Protein AF-A0A0D0DJK7-F1 (afdb_monomer_lite)

InterPro domains:
  IPR012132 Glucose-methanol-choline oxidoreductase [PTHR11552] (13-54)
  IPR036188 FAD/NAD(P)-binding domain superfamily [G3DSA:3.50.50.60] (17-58)
  IPR036188 FAD/NAD(P)-binding domain superfamily [SSF51905] (11-57)

Sequence (58 aa):
MGAGCSRHAYVTDPSNVTDNLYDYIIVGGGTAGCVLASRLSEDPNVSVLLVEAGGRSV

Radius of gyration: 11.83 Å; chains: 1; bounding box: 31×27×23 Å

Secondary structure (DSSP, 8-state):
------SS----SGGGTTT---SEEEE--SHHHHHHHHHHTTSTT--EEEE-S-----

Structure (mmCIF, N/CA/C/O backbone):
data_AF-A0A0D0DJK7-F1
#
_entry.id   AF-A0A0D0DJK7-F1
#
loop_
_atom_site.group_PDB
_atom_site.id
_atom_site.type_symbol
_atom_site.label_atom_id
_atom_site.label_alt_id
_atom_site.label_comp_id
_atom_site.label_asym_id
_atom_site.label_entity_id
_atom_site.label_seq_id
_atom_site.pdbx_PDB_ins_code
_atom_site.Cartn_x
_atom_site.Cartn_y
_atom_site.Cartn_z
_atom_site.occupancy
_atom_site.B_iso_or_equiv
_atom_site.auth_seq_id
_atom_site.auth_comp_id
_atom_site.auth_asym_id
_atom_site.auth_atom_id
_atom_site.pdbx_PDB_model_num
ATOM 1 N N . MET A 1 1 ? -11.566 -14.730 14.438 1.00 43.72 1 MET A N 1
ATOM 2 C CA . MET A 1 1 ? -10.305 -15.408 14.069 1.00 43.72 1 MET A CA 1
ATOM 3 C C . MET A 1 1 ? -9.925 -14.921 12.682 1.00 43.72 1 MET A C 1
ATOM 5 O O . MET A 1 1 ? -10.754 -15.069 11.799 1.00 43.72 1 MET A O 1
ATOM 9 N N . GLY A 1 2 ? -8.751 -14.308 12.510 1.00 43.03 2 GLY A N 1
ATOM 10 C CA . GLY A 1 2 ? -8.269 -13.847 11.202 1.00 43.03 2 GLY A CA 1
ATOM 11 C C . GLY A 1 2 ? -7.255 -12.709 11.314 1.00 43.03 2 GLY A C 1
ATOM 12 O O . GLY A 1 2 ? -7.642 -11.554 11.296 1.00 43.03 2 GLY A O 1
ATOM 13 N N . ALA A 1 3 ? -5.997 -13.091 11.546 1.00 47.19 3 ALA A N 1
ATOM 14 C CA . ALA A 1 3 ? -4.726 -12.364 11.437 1.00 47.19 3 ALA A CA 1
ATOM 15 C C . ALA A 1 3 ? -4.723 -10.819 11.478 1.00 47.19 3 ALA A C 1
ATOM 17 O O . ALA A 1 3 ? -4.934 -10.139 10.479 1.00 47.19 3 ALA A O 1
ATOM 18 N N . GLY A 1 4 ? -4.285 -10.270 12.616 1.00 48.22 4 GLY A N 1
ATOM 19 C CA . GLY A 1 4 ? -3.657 -8.952 12.650 1.00 48.22 4 GLY A CA 1
ATOM 20 C C . GLY A 1 4 ? -2.310 -9.004 11.930 1.00 48.22 4 GLY A C 1
ATOM 21 O O . GLY A 1 4 ? -1.282 -9.230 12.564 1.00 48.22 4 GLY A O 1
ATOM 22 N N . CYS A 1 5 ? -2.312 -8.823 10.610 1.00 45.38 5 CYS A N 1
ATOM 23 C CA . CYS A 1 5 ? -1.101 -8.462 9.887 1.00 45.38 5 CYS A CA 1
ATOM 24 C C . CYS A 1 5 ? -0.829 -6.982 10.194 1.00 45.38 5 CYS A C 1
ATOM 26 O O . CYS A 1 5 ? -1.674 -6.121 9.970 1.00 45.38 5 CYS A O 1
ATOM 28 N N . SER A 1 6 ? 0.304 -6.718 10.838 1.00 53.88 6 SER A N 1
ATOM 29 C CA . SER A 1 6 ? 0.795 -5.420 11.313 1.00 53.88 6 SER A CA 1
ATOM 30 C C . SER A 1 6 ? 0.393 -4.246 10.411 1.00 53.88 6 SER A C 1
ATOM 32 O O . SER A 1 6 ? 0.702 -4.259 9.225 1.00 53.88 6 SER A O 1
ATOM 34 N N . ARG A 1 7 ? -0.208 -3.195 10.999 1.00 61.31 7 ARG A N 1
ATOM 35 C CA . ARG A 1 7 ? -0.693 -1.964 10.325 1.00 61.31 7 ARG A CA 1
ATOM 36 C C . ARG A 1 7 ? 0.308 -1.285 9.376 1.00 61.31 7 ARG A C 1
ATOM 38 O O . ARG A 1 7 ? -0.099 -0.475 8.561 1.00 61.31 7 ARG A O 1
ATOM 45 N N . HIS A 1 8 ? 1.592 -1.623 9.474 1.00 66.94 8 HIS A N 1
ATOM 46 C CA . HIS A 1 8 ? 2.616 -1.275 8.498 1.00 66.94 8 HIS A CA 1
ATOM 47 C C . HIS A 1 8 ? 3.518 -2.490 8.283 1.00 66.94 8 HIS A C 1
ATOM 49 O O . HIS A 1 8 ? 4.433 -2.741 9.068 1.00 66.94 8 HIS A O 1
ATOM 55 N N . ALA A 1 9 ? 3.235 -3.269 7.244 1.00 75.94 9 ALA A N 1
ATOM 56 C CA . ALA A 1 9 ? 4.027 -4.426 6.857 1.00 75.94 9 ALA A CA 1
ATOM 57 C C . ALA A 1 9 ? 4.451 -4.286 5.393 1.00 75.94 9 ALA A C 1
ATOM 59 O O . ALA A 1 9 ? 3.646 -3.932 4.536 1.00 75.94 9 ALA A O 1
ATOM 60 N N . TYR A 1 10 ? 5.721 -4.571 5.115 1.00 86.00 10 TYR A N 1
ATOM 61 C CA . TYR A 1 10 ? 6.190 -4.789 3.752 1.00 86.00 10 TYR A CA 1
ATOM 62 C C . TYR A 1 10 ? 5.948 -6.257 3.411 1.00 86.00 10 TYR A C 1
ATOM 64 O O . TYR A 1 10 ? 6.455 -7.140 4.104 1.00 86.00 10 TYR A O 1
ATOM 72 N N . VAL A 1 11 ? 5.142 -6.504 2.385 1.00 88.25 11 VAL A N 1
ATOM 73 C CA . VAL A 1 11 ? 4.690 -7.840 2.002 1.00 88.25 11 VAL A CA 1
ATOM 74 C C . VAL A 1 11 ? 5.229 -8.159 0.614 1.00 88.25 11 VAL A C 1
ATOM 76 O O . VAL A 1 11 ? 5.059 -7.370 -0.310 1.00 88.25 11 VAL A O 1
ATOM 79 N N . THR A 1 12 ? 5.873 -9.315 0.472 1.00 88.31 12 THR A N 1
ATOM 80 C CA . THR A 1 12 ? 6.417 -9.805 -0.806 1.00 88.31 12 THR A CA 1
ATOM 81 C C . THR A 1 12 ? 5.528 -10.856 -1.463 1.00 88.31 12 THR A C 1
ATOM 83 O O . THR A 1 12 ? 5.519 -10.977 -2.683 1.00 88.31 12 THR A O 1
ATOM 86 N N . ASP A 1 13 ? 4.764 -11.603 -0.666 1.00 89.50 13 ASP A N 1
ATOM 87 C CA . ASP A 1 13 ? 3.858 -12.643 -1.145 1.00 89.50 13 ASP A CA 1
ATOM 88 C C . ASP A 1 13 ? 2.447 -12.067 -1.350 1.00 89.50 13 ASP A C 1
ATOM 90 O O . ASP A 1 13 ? 1.800 -11.688 -0.366 1.00 89.50 13 ASP A O 1
ATOM 94 N N . PRO A 1 14 ? 1.918 -12.027 -2.588 1.00 87.50 14 PRO A N 1
ATOM 95 C CA . PRO A 1 14 ? 0.640 -11.373 -2.880 1.00 87.50 14 PRO A CA 1
ATOM 96 C C . PRO A 1 14 ? -0.550 -12.020 -2.157 1.00 87.50 14 PRO A C 1
ATOM 98 O O . PRO A 1 14 ? -1.519 -11.335 -1.846 1.00 87.50 14 PRO A O 1
ATOM 101 N N . SER A 1 15 ? -0.462 -13.304 -1.800 1.00 89.94 15 SER A N 1
ATOM 102 C CA . SER A 1 15 ? -1.509 -14.014 -1.052 1.00 89.94 15 SER A CA 1
ATOM 103 C C . SER A 1 15 ? -1.791 -13.424 0.338 1.00 89.94 15 SER A C 1
ATOM 105 O O . SER A 1 15 ? -2.821 -13.722 0.927 1.00 89.94 15 SER A O 1
ATOM 107 N N . ASN A 1 16 ? -0.894 -12.598 0.887 1.00 88.50 16 ASN A N 1
ATOM 108 C CA . ASN A 1 16 ? -1.114 -11.926 2.173 1.00 88.50 16 ASN A CA 1
ATOM 109 C C . ASN A 1 16 ? -1.937 -10.627 2.053 1.00 88.50 16 ASN A C 1
ATOM 111 O O . ASN A 1 16 ? -2.294 -10.046 3.078 1.00 88.50 16 ASN A O 1
ATOM 11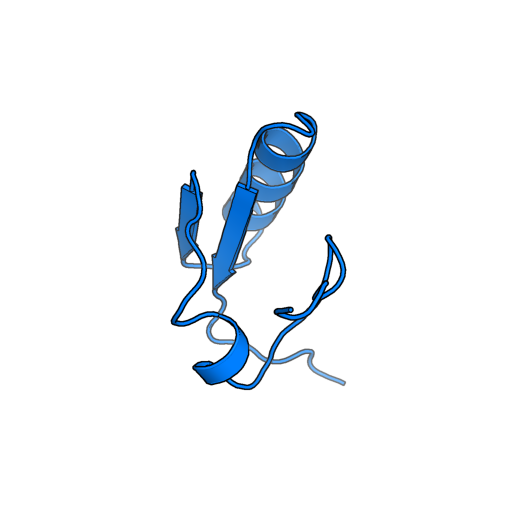5 N N . VAL A 1 17 ? -2.227 -10.156 0.832 1.00 90.62 17 VAL A N 1
ATOM 116 C CA . VAL A 1 17 ? -2.996 -8.918 0.592 1.00 90.62 17 VAL A CA 1
ATOM 117 C C . VAL A 1 17 ? -4.286 -9.132 -0.206 1.00 90.62 17 VAL A C 1
ATOM 119 O O . VAL A 1 17 ? -5.082 -8.205 -0.309 1.00 90.62 17 VAL A O 1
ATOM 122 N N . THR A 1 18 ? -4.527 -10.331 -0.747 1.00 87.56 18 THR A N 1
ATOM 123 C CA . THR A 1 18 ? -5.648 -10.622 -1.663 1.00 87.56 18 THR A CA 1
ATOM 124 C C . THR A 1 18 ? -7.041 -10.532 -1.043 1.00 87.56 18 THR A C 1
ATOM 126 O O . THR A 1 18 ? -7.983 -10.200 -1.755 1.00 87.56 18 THR A O 1
ATOM 129 N N . ASP A 1 19 ? -7.184 -10.800 0.255 1.00 88.50 19 ASP A N 1
ATOM 130 C CA . ASP A 1 19 ? -8.486 -10.836 0.944 1.00 88.50 19 ASP A CA 1
ATOM 131 C C . ASP A 1 19 ? -8.759 -9.579 1.790 1.00 88.50 19 ASP A C 1
ATOM 133 O O . ASP A 1 19 ? -9.730 -9.523 2.548 1.00 88.50 19 ASP A O 1
ATOM 137 N N . ASN A 1 20 ? -7.904 -8.560 1.672 1.00 88.31 20 ASN A N 1
ATOM 138 C CA . ASN A 1 20 ? -8.022 -7.318 2.427 1.00 88.31 20 ASN A CA 1
ATOM 139 C C . ASN A 1 20 ? -8.738 -6.242 1.602 1.00 88.31 20 ASN A C 1
ATOM 141 O O . ASN A 1 20 ? -8.468 -6.055 0.415 1.00 88.31 20 ASN A O 1
ATOM 145 N N . LEU A 1 21 ? -9.613 -5.486 2.264 1.00 90.88 21 LEU A N 1
ATOM 146 C CA . LEU A 1 21 ? -10.171 -4.254 1.715 1.00 90.88 21 LEU A CA 1
ATOM 147 C C . LEU A 1 21 ? -9.241 -3.090 2.050 1.00 90.88 21 LEU A C 1
ATOM 149 O O . LEU A 1 21 ? -8.770 -2.976 3.181 1.00 90.88 21 LEU A O 1
ATOM 153 N N . TYR A 1 22 ? -9.014 -2.235 1.058 1.00 94.00 22 TYR A N 1
ATOM 154 C CA . TYR A 1 22 ? -8.255 -1.000 1.194 1.00 94.00 22 TYR A CA 1
ATOM 155 C C . TYR A 1 22 ? -9.091 0.164 0.675 1.00 94.00 22 TYR A C 1
ATOM 157 O O . TYR A 1 22 ? -9.772 0.025 -0.342 1.00 94.00 22 TYR A O 1
ATOM 165 N N . ASP A 1 23 ? -8.999 1.315 1.334 1.00 96.44 23 ASP A N 1
ATOM 166 C CA . ASP A 1 23 ? -9.621 2.552 0.856 1.00 96.44 23 ASP A CA 1
ATOM 167 C C . ASP A 1 23 ? -8.887 3.080 -0.382 1.00 96.44 23 ASP A C 1
ATOM 169 O O . ASP A 1 23 ? -9.505 3.599 -1.312 1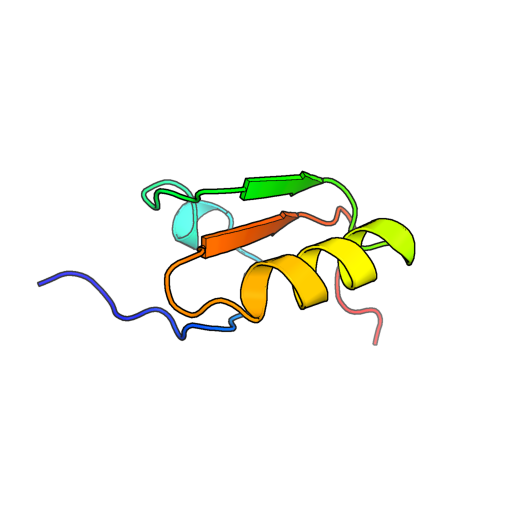.00 96.44 23 ASP A O 1
ATOM 173 N N . TYR A 1 24 ? -7.562 2.892 -0.421 1.00 96.38 24 TYR A N 1
ATOM 174 C CA . TYR A 1 24 ? -6.718 3.294 -1.541 1.00 96.38 24 TYR A CA 1
ATOM 175 C C . TYR A 1 24 ? -5.704 2.214 -1.913 1.00 96.38 24 TYR A C 1
ATOM 177 O O . TYR A 1 24 ? -5.013 1.658 -1.059 1.00 96.38 24 TYR A O 1
ATOM 185 N N . ILE A 1 25 ? -5.555 1.985 -3.219 1.00 95.44 25 ILE A N 1
ATOM 186 C CA . ILE A 1 25 ? -4.474 1.181 -3.791 1.00 95.44 25 ILE A CA 1
ATOM 187 C C . ILE A 1 25 ? -3.617 2.098 -4.662 1.00 95.44 25 ILE A C 1
ATOM 189 O O . ILE A 1 25 ? -4.095 2.660 -5.647 1.00 95.44 25 ILE A O 1
ATOM 193 N N . ILE A 1 26 ? -2.347 2.251 -4.297 1.00 96.00 26 ILE A N 1
ATOM 194 C CA . ILE A 1 26 ? -1.364 3.056 -5.020 1.00 96.00 26 ILE A CA 1
ATOM 195 C C . ILE A 1 26 ? -0.410 2.103 -5.733 1.00 96.00 26 ILE A C 1
ATOM 197 O O . ILE A 1 26 ? 0.201 1.239 -5.108 1.00 96.00 26 ILE A O 1
ATOM 201 N N . VAL A 1 27 ? -0.262 2.274 -7.045 1.00 95.00 27 VAL A N 1
ATOM 202 C CA . VAL A 1 27 ? 0.663 1.488 -7.867 1.00 95.00 27 VAL A CA 1
ATOM 203 C C . VAL A 1 27 ? 1.877 2.355 -8.201 1.00 95.00 27 VAL A C 1
ATOM 205 O O . VAL A 1 27 ? 1.742 3.385 -8.859 1.00 95.00 27 VAL A O 1
ATOM 208 N N . GLY A 1 28 ? 3.053 1.939 -7.740 1.00 92.56 28 GLY A N 1
ATOM 209 C CA . GLY A 1 28 ? 4.330 2.639 -7.866 1.00 92.56 28 GLY A CA 1
ATOM 210 C C . GLY A 1 28 ? 4.772 3.318 -6.562 1.00 92.56 28 GLY A C 1
ATOM 211 O O . GLY A 1 28 ? 4.291 4.394 -6.213 1.00 92.56 28 GLY A O 1
ATOM 212 N N . GL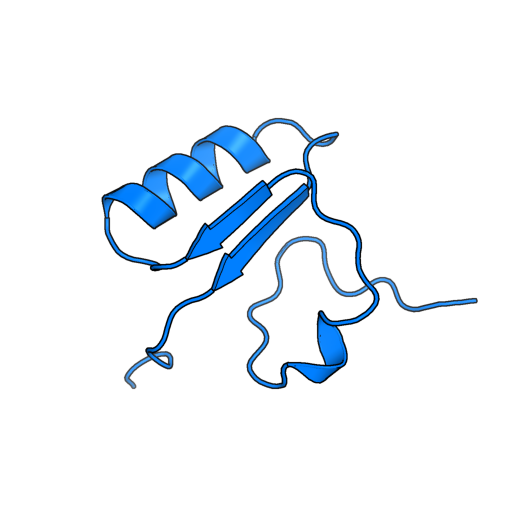Y A 1 29 ? 5.761 2.742 -5.880 1.00 91.94 29 GLY A N 1
ATOM 213 C CA . GLY A 1 29 ? 6.462 3.256 -4.696 1.00 91.94 29 GLY A CA 1
ATOM 214 C C . GLY A 1 29 ? 7.578 4.261 -5.003 1.00 91.94 29 GLY A C 1
ATOM 215 O O . GLY A 1 29 ? 8.593 4.302 -4.310 1.00 91.94 29 GLY A O 1
ATOM 216 N N . GLY A 1 30 ? 7.410 5.075 -6.048 1.00 91.50 30 GLY A N 1
ATOM 217 C CA . GLY A 1 30 ? 8.285 6.216 -6.329 1.00 91.50 30 GLY A CA 1
ATOM 218 C C . GLY A 1 30 ? 8.015 7.404 -5.395 1.00 91.50 30 GLY A C 1
ATOM 219 O O . GLY A 1 30 ? 7.161 7.345 -4.512 1.00 91.50 30 GLY A O 1
ATOM 220 N N . THR A 1 31 ? 8.691 8.535 -5.617 1.00 95.12 31 THR A N 1
ATOM 221 C CA . THR A 1 31 ? 8.589 9.726 -4.749 1.00 95.12 31 THR A CA 1
ATOM 222 C C . THR A 1 31 ? 7.147 10.189 -4.530 1.00 95.12 31 THR A C 1
ATOM 224 O O . THR A 1 31 ? 6.735 10.411 -3.395 1.00 95.12 31 THR A O 1
ATOM 227 N N . ALA A 1 32 ? 6.358 10.297 -5.602 1.00 95.56 32 ALA A N 1
ATOM 228 C CA . ALA A 1 32 ? 4.964 10.724 -5.507 1.00 95.56 32 ALA A CA 1
ATOM 229 C C . ALA A 1 32 ? 4.090 9.692 -4.775 1.00 95.56 32 ALA A C 1
ATOM 231 O O . ALA A 1 32 ? 3.303 10.069 -3.908 1.00 95.56 32 ALA A O 1
ATOM 232 N N . GLY A 1 33 ? 4.264 8.400 -5.076 1.00 95.62 33 GLY A N 1
ATOM 233 C CA . GLY A 1 33 ? 3.509 7.318 -4.441 1.00 95.62 33 GLY A CA 1
ATOM 234 C C . GLY A 1 33 ? 3.764 7.237 -2.938 1.00 95.62 33 GLY A C 1
ATOM 235 O O . GLY A 1 33 ? 2.816 7.182 -2.160 1.00 95.62 33 GLY A O 1
ATOM 236 N N . CYS A 1 34 ? 5.026 7.342 -2.515 1.00 94.00 34 CYS A N 1
ATOM 237 C CA . CYS A 1 34 ? 5.403 7.357 -1.100 1.00 94.00 34 CYS A CA 1
ATOM 238 C C . CYS A 1 34 ? 4.856 8.581 -0.354 1.00 94.00 34 CYS A C 1
ATOM 240 O O . CYS A 1 34 ? 4.381 8.448 0.772 1.00 94.00 34 CYS A O 1
ATOM 242 N N . VAL A 1 35 ? 4.891 9.769 -0.968 1.00 96.50 35 VAL A N 1
ATOM 243 C CA . VAL A 1 35 ? 4.318 10.979 -0.358 1.00 96.50 35 VAL A CA 1
ATOM 244 C C . VAL A 1 35 ? 2.805 10.836 -0.190 1.00 96.50 35 VAL A C 1
ATOM 246 O O . VAL A 1 35 ? 2.292 11.124 0.888 1.00 96.50 35 VAL A O 1
ATOM 249 N N . LEU A 1 36 ? 2.097 10.360 -1.216 1.00 96.31 36 LEU A N 1
ATOM 250 C CA . LEU A 1 36 ? 0.650 10.145 -1.147 1.00 96.31 36 LEU A CA 1
ATOM 251 C C . LEU A 1 36 ? 0.275 9.086 -0.107 1.00 96.31 36 LEU A C 1
ATOM 253 O O . LEU A 1 36 ? -0.595 9.346 0.720 1.00 96.31 36 LEU A O 1
ATOM 257 N N . ALA A 1 37 ? 0.957 7.937 -0.104 1.00 95.88 37 ALA A N 1
ATOM 258 C CA . ALA A 1 37 ? 0.726 6.877 0.874 1.00 95.88 37 ALA A CA 1
ATOM 259 C C . ALA A 1 37 ? 0.935 7.384 2.306 1.00 95.88 37 ALA A C 1
ATOM 261 O O . ALA A 1 37 ? 0.096 7.149 3.167 1.00 95.88 37 ALA A O 1
ATOM 262 N N . SER A 1 38 ? 2.013 8.141 2.541 1.00 95.12 38 SER A N 1
ATOM 263 C CA . SER A 1 38 ? 2.302 8.736 3.848 1.00 95.12 38 SER A CA 1
ATOM 264 C C . SER A 1 38 ? 1.180 9.668 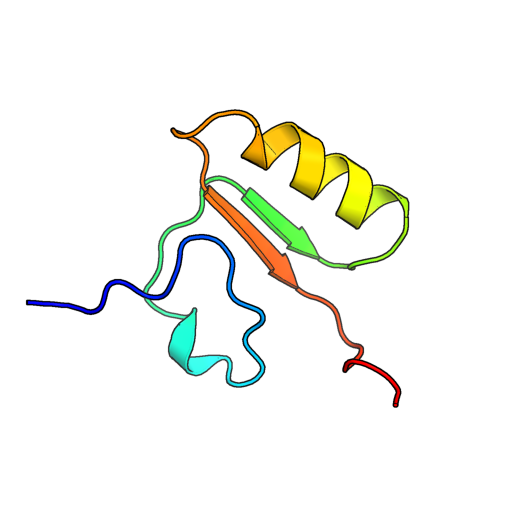4.313 1.00 95.12 38 SER A C 1
ATOM 266 O O . SER A 1 38 ? 0.713 9.540 5.437 1.00 95.12 38 SER A O 1
ATOM 268 N N . ARG A 1 39 ? 0.688 10.556 3.436 1.00 96.69 39 ARG A N 1
ATOM 269 C CA . ARG A 1 39 ? -0.384 11.505 3.778 1.00 96.69 39 ARG A CA 1
ATOM 270 C C . ARG A 1 39 ? -1.729 10.842 4.023 1.00 96.69 39 ARG A C 1
ATOM 272 O O . ARG A 1 39 ? -2.427 11.231 4.949 1.00 96.69 39 ARG A O 1
ATOM 279 N N . LEU A 1 40 ? -2.104 9.865 3.203 1.00 96.19 40 LEU A N 1
ATOM 280 C CA . LEU A 1 40 ? -3.377 9.163 3.366 1.00 96.19 40 LEU A CA 1
ATOM 281 C C . LEU A 1 40 ? -3.383 8.313 4.644 1.00 96.19 40 LEU A C 1
ATOM 283 O O . LEU A 1 40 ? -4.376 8.318 5.362 1.00 96.19 40 LEU A O 1
ATOM 287 N N . SER A 1 41 ? -2.262 7.666 4.972 1.00 94.19 41 SER A N 1
ATOM 288 C CA . SER A 1 41 ? -2.123 6.841 6.180 1.00 94.19 41 SER A CA 1
ATOM 289 C C . SER A 1 41 ? -1.962 7.636 7.489 1.00 94.19 41 SER A C 1
ATOM 291 O O . SER A 1 41 ? -1.854 7.024 8.552 1.00 94.19 41 SER A O 1
ATOM 293 N N . GLU A 1 42 ? -1.926 8.978 7.456 1.00 95.44 42 GLU A N 1
ATOM 294 C CA . GLU A 1 42 ? -1.982 9.812 8.672 1.00 95.44 42 GLU A CA 1
ATOM 295 C C . GLU A 1 42 ? -3.349 9.698 9.373 1.00 95.44 42 GLU A C 1
ATOM 297 O O . GLU A 1 42 ? -3.422 9.828 10.598 1.00 95.44 42 GLU A O 1
ATOM 302 N N . ASP A 1 43 ? -4.424 9.429 8.621 1.00 95.44 43 ASP A N 1
ATOM 303 C CA . ASP A 1 43 ? -5.740 9.137 9.186 1.00 95.44 43 ASP A CA 1
ATOM 304 C C . ASP A 1 43 ? -5.818 7.652 9.593 1.00 95.44 43 ASP A C 1
ATOM 306 O O . ASP A 1 43 ? -5.751 6.773 8.732 1.00 95.44 43 ASP A O 1
ATOM 310 N N . PRO A 1 44 ? -6.005 7.324 10.888 1.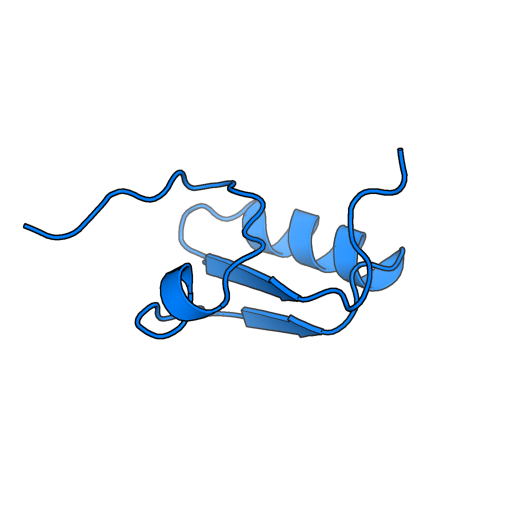00 92.56 44 PRO A N 1
ATOM 311 C CA . PRO A 1 44 ? -6.082 5.938 11.350 1.00 92.56 44 PRO A CA 1
ATOM 312 C C . PRO A 1 44 ? -7.313 5.172 10.839 1.00 92.56 44 PRO A C 1
ATOM 314 O O . PRO A 1 44 ? -7.376 3.956 11.028 1.00 92.56 44 PRO A O 1
ATOM 317 N N . ASN A 1 45 ? -8.291 5.861 10.244 1.00 95.00 45 ASN A N 1
ATOM 318 C CA . ASN A 1 45 ? -9.463 5.249 9.622 1.00 95.00 45 ASN A CA 1
ATOM 319 C C . ASN A 1 45 ? -9.244 4.919 8.140 1.00 95.00 45 ASN A C 1
ATOM 321 O O . ASN A 1 45 ? -10.117 4.297 7.544 1.00 95.00 45 ASN A O 1
ATOM 325 N N . VAL A 1 46 ? -8.116 5.334 7.552 1.00 94.81 46 VAL A N 1
ATOM 326 C CA . VAL A 1 46 ? -7.790 5.114 6.141 1.00 94.81 46 VAL A CA 1
ATOM 327 C C . VAL A 1 46 ? -6.768 3.990 6.007 1.00 94.81 46 VAL A C 1
ATOM 329 O O . VAL A 1 46 ? -5.716 3.975 6.645 1.00 94.81 46 VAL A O 1
ATOM 332 N N . SER A 1 47 ? -7.072 3.042 5.130 1.00 94.12 47 SER A N 1
ATOM 333 C CA . SER A 1 47 ? -6.229 1.904 4.783 1.00 94.12 47 SER A CA 1
ATOM 334 C C . SER A 1 47 ? -5.652 2.061 3.374 1.00 94.12 47 SER A C 1
ATOM 336 O O . SER A 1 47 ? -6.369 2.305 2.402 1.00 94.12 47 SER A O 1
ATOM 338 N N . VAL A 1 48 ? -4.330 1.917 3.255 1.00 95.25 48 VAL A N 1
ATOM 339 C CA . VAL A 1 48 ? -3.601 2.119 1.995 1.00 95.25 48 VAL A CA 1
ATOM 340 C C . VAL A 1 48 ? -2.754 0.895 1.669 1.00 95.25 48 VAL A C 1
ATOM 342 O O . VAL A 1 48 ? -1.938 0.462 2.484 1.00 95.25 48 VAL A O 1
ATOM 345 N N . LEU A 1 49 ? -2.901 0.376 0.451 1.00 94.94 49 LEU A N 1
ATOM 346 C CA . LEU A 1 49 ? -1.997 -0.609 -0.139 1.00 94.94 49 LEU A CA 1
ATOM 347 C C . LEU A 1 49 ? -1.093 0.083 -1.164 1.00 94.94 49 LEU A C 1
ATOM 349 O O . LEU A 1 49 ? -1.576 0.580 -2.177 1.00 94.94 49 LEU A O 1
ATOM 353 N N . LEU A 1 50 ? 0.219 0.089 -0.925 1.00 94.12 50 LEU A N 1
ATOM 354 C CA . LEU A 1 50 ? 1.218 0.548 -1.894 1.00 94.12 50 LEU A CA 1
ATOM 355 C C . LEU A 1 50 ? 1.883 -0.665 -2.550 1.00 94.12 50 LEU A C 1
ATOM 357 O O . LEU A 1 50 ? 2.523 -1.464 -1.869 1.00 94.12 50 LEU A O 1
ATOM 361 N N . VAL A 1 51 ? 1.748 -0.786 -3.868 1.00 93.75 51 VAL A N 1
ATOM 362 C CA . VAL A 1 51 ? 2.347 -1.859 -4.670 1.00 93.75 51 VAL A CA 1
ATOM 363 C C . VAL A 1 51 ? 3.501 -1.284 -5.474 1.00 93.75 51 VAL A C 1
ATOM 365 O O . VAL A 1 51 ? 3.323 -0.307 -6.192 1.00 93.75 51 VAL A O 1
ATOM 368 N N . GLU A 1 52 ? 4.673 -1.898 -5.397 1.00 92.12 52 GLU A N 1
ATOM 369 C CA . GLU A 1 52 ? 5.857 -1.505 -6.161 1.00 92.12 52 GLU A CA 1
ATOM 370 C C . GLU A 1 52 ? 6.434 -2.741 -6.853 1.00 92.12 52 GLU A C 1
ATOM 372 O O . GLU A 1 52 ? 6.438 -3.829 -6.280 1.00 92.12 52 GLU A O 1
ATOM 377 N N . ALA A 1 53 ? 6.890 -2.584 -8.098 1.00 87.00 53 ALA A N 1
ATOM 378 C CA . ALA A 1 53 ? 7.478 -3.682 -8.862 1.00 87.00 53 ALA A CA 1
ATOM 379 C C . ALA A 1 53 ? 8.855 -4.095 -8.307 1.00 87.00 53 ALA A C 1
ATOM 381 O O . ALA A 1 53 ? 9.287 -5.231 -8.502 1.00 87.00 53 ALA A O 1
ATOM 382 N N . GLY A 1 54 ? 9.547 -3.173 -7.628 1.00 76.12 54 GLY A N 1
ATOM 383 C CA . GLY A 1 54 ? 10.839 -3.396 -6.986 1.00 76.12 54 GLY A CA 1
ATOM 384 C C . GLY A 1 54 ? 10.786 -4.058 -5.599 1.00 76.12 54 GLY A C 1
ATOM 385 O O . GLY A 1 54 ? 9.940 -3.761 -4.755 1.00 76.12 54 GLY A O 1
ATOM 386 N N . GLY A 1 55 ? 11.776 -4.918 -5.342 1.00 65.81 55 GLY A N 1
ATOM 387 C CA . GLY A 1 55 ? 12.155 -5.400 -4.011 1.00 65.81 55 GLY A CA 1
ATOM 388 C C . GLY A 1 55 ? 13.168 -4.464 -3.347 1.00 65.81 55 GLY A C 1
ATOM 389 O O . GLY A 1 55 ? 13.880 -3.744 -4.043 1.00 65.81 55 GLY A O 1
ATOM 390 N N . ARG A 1 56 ? 13.255 -4.472 -2.009 1.00 57.25 56 ARG A N 1
ATOM 391 C CA . ARG A 1 56 ? 14.297 -3.766 -1.237 1.00 57.25 56 ARG A CA 1
ATOM 392 C C . ARG A 1 56 ? 15.675 -4.185 -1.775 1.00 57.25 56 ARG A C 1
ATOM 394 O O . ARG A 1 56 ? 16.148 -5.270 -1.445 1.00 57.25 56 ARG A O 1
ATOM 401 N N . SER A 1 57 ? 16.279 -3.377 -2.646 1.00 44.12 57 SER A N 1
ATOM 402 C CA . SER A 1 57 ? 17.653 -3.600 -3.092 1.00 44.12 57 SER A CA 1
ATOM 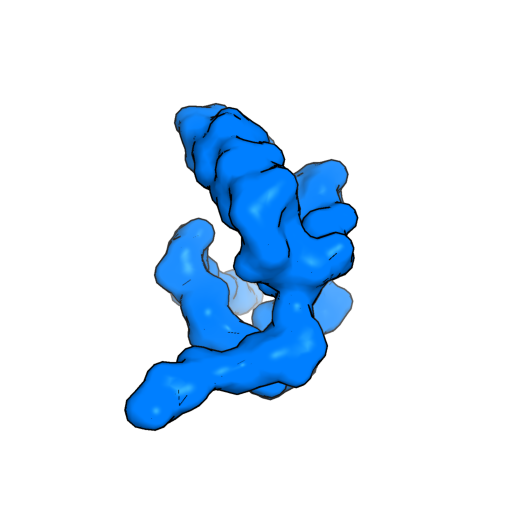403 C C . SER A 1 57 ? 18.537 -3.568 -1.851 1.00 44.12 57 SER A C 1
ATOM 405 O O . SER A 1 57 ? 18.539 -2.573 -1.123 1.00 44.12 57 SER A O 1
ATOM 407 N N . VAL A 1 58 ? 19.189 -4.694 -1.570 1.00 39.72 58 VAL A N 1
ATOM 408 C CA . VAL A 1 58 ? 20.318 -4.763 -0.636 1.00 39.72 58 VAL A CA 1
ATOM 409 C C . VAL A 1 58 ? 21.450 -3.853 -1.094 1.00 39.72 58 VAL A C 1
ATOM 411 O O . VAL A 1 58 ? 21.579 -3.647 -2.324 1.00 39.72 58 VAL A O 1
#

Foldseek 3Di:
DDDPPDLDDDDDDCVVPPPDDFPEEAEAPPPVSVVVQVVQVVDVVGGYHYHYPDDDDD

Organism: NCBI:txid930991

pLDDT: mean 83.75, std 17.52, range [39.72, 96.69]